Protein AF-A0A5K0YQP0-F1 (afdb_monomer_lite)

Organism: NCBI:txid210225

Foldseek 3Di:
DPDQWDWDQDPVRDIDIDGPVVCVVCVVVVCVVVVNPDPDDPVVVDDDDDCPPDDDDPPPDDDDPPPDDDPPDDDPDDD

Secondary structure (DSSP, 8-state):
--SSEEEEE-TTS-EEEEEHHHHHHHHHHHHHHTT-S-SS-SGGGSPPP-TTS-S------------------------

InterPro domains:
  IPR041517 Protease Do-like, PDZ domain [PF17815] (1-43)
  IPR046449 Protease Do-like, PDZ domain superfamily [G3DSA:3.20.190.20] (1-50)

pLDDT: mean 78.24, std 21.75, range [41.78, 97.81]

Radius of gyration: 19.1 Å; chains: 1; bounding box: 31×49×42 Å

Structure (mmCIF, N/CA/C/O backbone):
data_AF-A0A5K0YQP0-F1
#
_entry.id   AF-A0A5K0YQP0-F1
#
loop_
_atom_site.group_PDB
_atom_site.id
_atom_site.type_symbol
_atom_site.label_atom_id
_atom_site.label_alt_id
_atom_site.label_comp_id
_atom_site.label_asym_id
_atom_site.label_entity_id
_atom_site.label_seq_id
_atom_site.pdbx_PDB_ins_code
_atom_site.Cartn_x
_atom_site.Cartn_y
_atom_site.Cartn_z
_atom_site.occupancy
_atom_site.B_iso_or_equiv
_atom_site.auth_seq_id
_atom_site.auth_comp_id
_atom_site.auth_asym_id
_atom_site.auth_atom_id
_atom_site.pdbx_PDB_model_num
ATOM 1 N N . CYS A 1 1 ? 3.978 9.583 2.431 1.00 84.12 1 CYS A N 1
ATOM 2 C CA . CYS A 1 1 ? 2.742 9.886 3.185 1.00 84.12 1 CYS A CA 1
ATOM 3 C C . CYS A 1 1 ? 3.041 9.790 4.682 1.00 84.12 1 CYS A C 1
ATOM 5 O O . CYS A 1 1 ? 3.651 8.806 5.093 1.00 84.12 1 CYS A O 1
ATOM 7 N N . GLN A 1 2 ? 2.690 10.816 5.463 1.00 92.69 2 GLN A N 1
ATOM 8 C CA . GLN A 1 2 ? 2.879 10.843 6.926 1.00 92.69 2 GLN A CA 1
ATOM 9 C C . GLN A 1 2 ? 1.556 10.698 7.695 1.00 92.69 2 GLN A C 1
ATOM 11 O O . GLN A 1 2 ? 1.563 10.610 8.921 1.00 92.69 2 GLN A O 1
ATOM 16 N N . ASP A 1 3 ? 0.432 10.626 6.983 1.00 95.81 3 ASP A N 1
ATOM 17 C CA . ASP A 1 3 ? -0.895 10.538 7.577 1.00 95.81 3 ASP A CA 1
ATOM 18 C C . ASP A 1 3 ? -1.163 9.166 8.204 1.00 95.81 3 ASP A C 1
ATOM 20 O O . ASP A 1 3 ? -0.450 8.181 7.983 1.00 95.81 3 ASP A O 1
ATOM 24 N N . LYS A 1 4 ? -2.216 9.103 9.025 1.00 95.38 4 LYS A N 1
ATOM 25 C CA . LYS A 1 4 ? -2.631 7.860 9.687 1.00 95.38 4 LYS A CA 1
ATOM 26 C C . LYS A 1 4 ? -3.187 6.835 8.696 1.00 95.38 4 LYS A C 1
ATOM 28 O O . LYS A 1 4 ? -2.973 5.636 8.866 1.00 9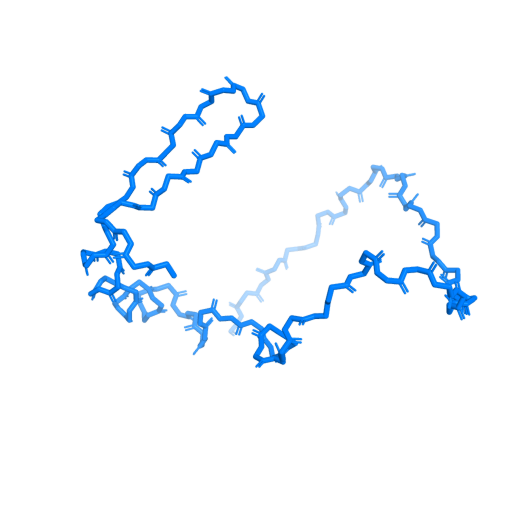5.38 4 LYS A O 1
ATOM 33 N N . TYR A 1 5 ? -3.898 7.309 7.680 1.00 96.81 5 TYR A N 1
ATOM 34 C CA . TYR A 1 5 ? -4.574 6.466 6.706 1.00 96.81 5 TYR A CA 1
ATOM 35 C C . TYR A 1 5 ? -4.090 6.775 5.294 1.00 96.81 5 TYR A C 1
ATOM 37 O O . TYR A 1 5 ? -3.840 7.928 4.953 1.00 96.81 5 TYR A O 1
ATOM 45 N N . LEU A 1 6 ? -3.992 5.728 4.485 1.00 95.44 6 LEU A N 1
ATOM 46 C CA . LEU A 1 6 ? -3.863 5.794 3.039 1.00 95.44 6 LEU A CA 1
ATOM 47 C C . LEU A 1 6 ? -5.277 5.677 2.469 1.00 95.44 6 LEU A C 1
ATOM 49 O O . LEU A 1 6 ? -5.961 4.685 2.725 1.00 95.44 6 LEU A O 1
ATOM 53 N N . VAL A 1 7 ? -5.726 6.705 1.755 1.00 96.44 7 VAL A N 1
ATOM 54 C CA . VAL A 1 7 ? -7.070 6.773 1.174 1.00 96.44 7 VAL A CA 1
ATOM 55 C C . VAL A 1 7 ? -6.930 6.741 -0.340 1.00 96.44 7 VAL A C 1
ATOM 57 O O . VAL A 1 7 ? -6.204 7.557 -0.904 1.00 96.44 7 VAL A O 1
ATOM 60 N N . PHE A 1 8 ? -7.608 5.791 -0.975 1.00 95.38 8 PHE A N 1
ATOM 61 C CA . PHE A 1 8 ? -7.617 5.614 -2.422 1.00 95.38 8 PHE A CA 1
ATOM 62 C C . PHE A 1 8 ? -9.047 5.766 -2.941 1.00 95.38 8 PHE A C 1
ATOM 64 O O . PHE A 1 8 ? -9.953 5.076 -2.466 1.00 95.38 8 PHE A O 1
ATOM 71 N N . GLU A 1 9 ? -9.230 6.662 -3.907 1.00 96.94 9 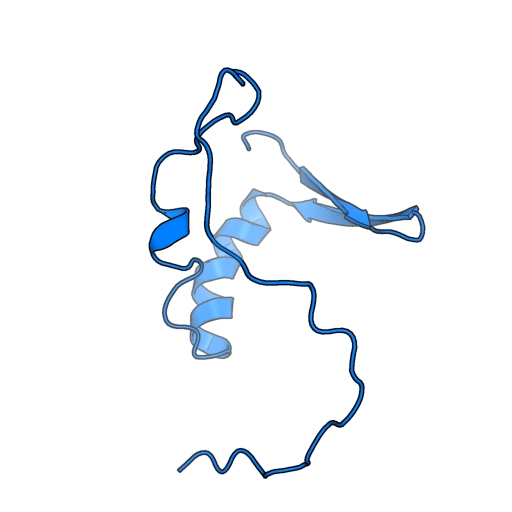GLU A N 1
ATOM 72 C CA . GLU A 1 9 ? -10.478 6.878 -4.643 1.00 96.94 9 GLU A CA 1
ATOM 73 C C . GLU A 1 9 ? -10.379 6.191 -6.012 1.00 96.94 9 GLU A C 1
ATOM 75 O O . GLU A 1 9 ? -9.403 6.387 -6.735 1.00 96.94 9 GLU A O 1
ATOM 80 N N . PHE A 1 10 ? -11.373 5.372 -6.356 1.00 95.56 10 PHE A N 1
ATOM 81 C CA . PHE A 1 10 ? -11.456 4.649 -7.631 1.00 95.56 10 PHE A CA 1
ATOM 82 C C . PHE A 1 10 ? -12.611 5.178 -8.499 1.00 95.56 10 PHE A C 1
ATOM 84 O O . PHE A 1 10 ? -13.475 5.907 -8.012 1.00 95.56 10 PHE A O 1
ATOM 91 N N . GLU A 1 11 ? -12.645 4.779 -9.776 1.00 91.56 11 GLU A N 1
ATOM 92 C CA . GLU A 1 11 ? -13.537 5.316 -10.825 1.00 91.56 11 GLU A CA 1
ATOM 93 C C . GLU A 1 11 ? -15.036 5.334 -10.451 1.00 91.56 11 GLU A C 1
ATOM 95 O O . GLU A 1 11 ? -15.748 6.267 -10.816 1.00 91.56 11 GLU A O 1
ATOM 100 N N . ASP A 1 12 ? -15.505 4.382 -9.637 1.00 93.50 12 ASP A N 1
ATOM 101 C CA . ASP A 1 12 ? -16.907 4.283 -9.192 1.00 93.50 12 ASP A CA 1
ATOM 102 C C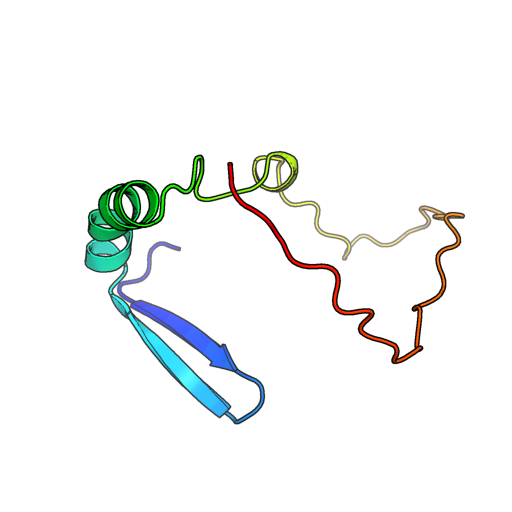 . ASP A 1 12 ? -17.214 5.032 -7.879 1.00 93.50 12 ASP A C 1
ATOM 104 O O . ASP A 1 12 ? -18.202 4.741 -7.199 1.00 93.50 12 ASP A O 1
ATOM 108 N N . ASN A 1 13 ? -16.368 5.981 -7.470 1.00 89.88 13 ASN A N 1
ATOM 109 C CA . ASN A 1 13 ? -16.382 6.574 -6.121 1.00 89.88 13 ASN A CA 1
ATOM 110 C C . ASN A 1 13 ? -16.234 5.518 -5.011 1.00 89.88 13 ASN A C 1
ATOM 112 O O . ASN A 1 13 ? -16.658 5.718 -3.868 1.00 89.88 13 ASN A O 1
ATOM 116 N N . PHE A 1 14 ? -15.644 4.370 -5.344 1.00 94.94 14 PHE A N 1
ATOM 117 C CA . PHE A 1 14 ? -15.272 3.375 -4.357 1.00 94.94 14 PHE A CA 1
ATOM 118 C C . PHE A 1 14 ? -14.057 3.886 -3.583 1.00 94.94 14 PHE A C 1
ATOM 120 O O . PHE A 1 14 ? -13.077 4.334 -4.177 1.00 94.94 14 PHE A O 1
ATOM 127 N N . LEU A 1 15 ? -14.135 3.823 -2.255 1.00 96.44 15 LEU A N 1
ATOM 128 C CA . LEU A 1 15 ? -13.105 4.331 -1.358 1.00 96.44 15 LEU A CA 1
ATOM 129 C C . LEU A 1 15 ? -12.453 3.163 -0.613 1.00 96.44 15 LEU A C 1
ATOM 131 O O . LEU A 1 15 ? -13.117 2.480 0.170 1.00 96.44 15 LEU A O 1
ATOM 135 N N . ALA A 1 16 ? -11.151 2.962 -0.808 1.00 96.50 16 ALA A N 1
ATOM 136 C CA . ALA A 1 16 ? -10.368 2.036 0.006 1.00 96.50 16 ALA A CA 1
ATOM 137 C C . ALA A 1 16 ? -9.542 2.814 1.034 1.00 96.50 16 ALA A C 1
ATOM 139 O O . ALA A 1 16 ? -8.760 3.696 0.680 1.00 96.50 16 ALA A O 1
ATOM 140 N N . VAL A 1 17 ? -9.702 2.472 2.314 1.00 96.62 17 VAL A N 1
ATOM 141 C CA . VAL A 1 17 ? -8.971 3.099 3.422 1.00 96.62 17 VAL A CA 1
ATOM 142 C C . VAL A 1 17 ? -8.100 2.054 4.097 1.00 96.62 17 VAL A C 1
ATOM 144 O O . VAL A 1 17 ? -8.604 1.066 4.631 1.00 96.62 17 VAL A O 1
ATOM 147 N N . LEU A 1 18 ? -6.792 2.287 4.090 1.00 97.50 18 LEU A N 1
ATOM 148 C CA . LEU A 1 18 ? -5.808 1.437 4.747 1.00 97.50 18 LEU A CA 1
ATOM 149 C C . LEU A 1 18 ? -5.129 2.214 5.870 1.00 97.50 18 LEU A C 1
ATOM 151 O O . LEU A 1 18 ? -4.835 3.397 5.739 1.00 97.50 18 LEU A O 1
ATOM 155 N N . GLU A 1 19 ? -4.847 1.555 6.987 1.00 97.50 19 GLU A N 1
ATOM 156 C CA . GLU A 1 19 ? -4.010 2.138 8.032 1.00 97.50 19 GLU A CA 1
ATOM 157 C C . GLU A 1 19 ? -2.531 2.057 7.621 1.00 97.50 19 GLU A C 1
ATOM 159 O O . GLU A 1 19 ? -2.039 0.983 7.266 1.00 97.50 19 GLU A O 1
ATOM 164 N N . ARG A 1 20 ? -1.812 3.186 7.667 1.00 96.25 20 ARG A N 1
ATOM 165 C CA . ARG A 1 20 ? -0.438 3.292 7.147 1.00 96.25 20 ARG A CA 1
ATOM 166 C C . ARG A 1 20 ? 0.526 2.323 7.834 1.00 96.25 20 ARG A C 1
ATOM 168 O O . ARG A 1 20 ? 1.339 1.691 7.163 1.00 96.25 20 ARG A O 1
ATOM 175 N N . GLU A 1 21 ? 0.481 2.228 9.162 1.00 96.25 21 GLU A N 1
ATOM 176 C CA . GLU A 1 21 ? 1.454 1.423 9.914 1.00 96.25 21 GLU A CA 1
ATOM 177 C C . GLU A 1 21 ? 1.217 -0.072 9.725 1.00 96.25 21 GLU A C 1
ATOM 179 O O . GLU A 1 21 ? 2.170 -0.806 9.454 1.00 96.25 21 GLU A O 1
ATOM 184 N N . ALA A 1 22 ? -0.044 -0.511 9.754 1.00 96.56 22 ALA A N 1
ATOM 185 C CA . ALA A 1 22 ? -0.402 -1.886 9.427 1.00 96.56 22 ALA A CA 1
ATOM 186 C C . ALA A 1 22 ? -0.023 -2.266 7.986 1.00 96.56 22 ALA A C 1
ATOM 188 O O . ALA A 1 22 ? 0.534 -3.344 7.774 1.00 96.56 22 ALA A O 1
ATOM 189 N N . ALA A 1 23 ? -0.265 -1.389 7.004 1.00 96.25 23 ALA A N 1
ATOM 190 C CA . ALA A 1 23 ? 0.109 -1.638 5.611 1.00 96.25 23 ALA A CA 1
ATOM 191 C C . ALA A 1 23 ? 1.630 -1.814 5.453 1.00 96.25 23 ALA A C 1
ATOM 193 O O . ALA A 1 23 ? 2.086 -2.787 4.850 1.00 96.25 23 ALA A O 1
ATOM 194 N N . ASN A 1 24 ? 2.420 -0.933 6.073 1.00 95.81 24 ASN A N 1
ATOM 195 C CA . ASN A 1 24 ? 3.880 -1.031 6.059 1.00 95.81 24 ASN A CA 1
ATOM 196 C C . ASN A 1 24 ? 4.382 -2.312 6.741 1.00 95.81 24 ASN A C 1
ATOM 198 O O . ASN A 1 24 ? 5.271 -2.981 6.217 1.00 95.81 24 ASN A O 1
ATOM 202 N N . ALA A 1 25 ? 3.806 -2.676 7.891 1.00 96.81 25 ALA A N 1
ATOM 203 C CA . ALA A 1 25 ? 4.178 -3.891 8.612 1.00 96.81 25 ALA A CA 1
ATOM 204 C C . ALA A 1 25 ? 3.832 -5.170 7.828 1.00 96.81 25 ALA A C 1
ATOM 206 O O . ALA A 1 25 ? 4.554 -6.165 7.913 1.00 96.81 25 ALA A O 1
ATOM 207 N N . ALA A 1 26 ? 2.748 -5.148 7.048 1.00 96.94 26 ALA A N 1
ATOM 208 C CA . ALA A 1 26 ? 2.309 -6.283 6.244 1.00 96.94 26 ALA A CA 1
ATOM 209 C C . ALA A 1 26 ? 3.086 -6.440 4.924 1.00 96.94 26 ALA A C 1
ATOM 211 O O . ALA A 1 26 ? 3.192 -7.568 4.440 1.00 96.94 26 ALA A O 1
ATOM 212 N N . SER A 1 27 ? 3.650 -5.359 4.365 1.00 94.75 27 SER A N 1
ATOM 213 C CA . SER A 1 27 ? 4.276 -5.339 3.028 1.00 94.75 27 SER A CA 1
ATOM 214 C C . SER A 1 27 ? 5.279 -6.479 2.815 1.00 94.75 27 SER A C 1
ATOM 216 O O . SER A 1 27 ? 5.099 -7.307 1.924 1.00 94.75 27 SER A O 1
ATOM 218 N N . ALA A 1 28 ? 6.275 -6.623 3.697 1.00 94.75 28 ALA A N 1
ATOM 219 C CA . ALA A 1 28 ? 7.305 -7.657 3.551 1.00 94.75 28 ALA A CA 1
ATOM 220 C C . ALA A 1 28 ? 6.732 -9.087 3.552 1.00 94.75 28 ALA A C 1
ATOM 222 O O . ALA A 1 28 ? 7.207 -9.955 2.817 1.00 94.75 28 ALA A O 1
ATOM 223 N N . LYS A 1 29 ? 5.699 -9.338 4.368 1.00 97.06 29 LYS A N 1
ATOM 224 C CA . LYS A 1 29 ? 5.015 -10.635 4.408 1.00 97.06 29 LYS A CA 1
ATOM 225 C C . LYS A 1 29 ? 4.226 -10.874 3.124 1.00 97.06 29 LYS A C 1
ATOM 227 O O . LYS A 1 29 ? 4.306 -11.966 2.580 1.00 97.06 29 LYS A O 1
ATOM 232 N N . ILE A 1 30 ? 3.516 -9.863 2.624 1.00 97.50 30 ILE A N 1
ATOM 233 C CA . ILE A 1 30 ? 2.765 -9.944 1.366 1.00 97.50 30 ILE A CA 1
ATOM 234 C C . ILE A 1 30 ? 3.717 -10.266 0.209 1.00 97.50 30 ILE A C 1
ATOM 236 O O . ILE A 1 30 ? 3.500 -11.244 -0.496 1.00 97.50 30 ILE A O 1
ATOM 240 N N . LEU A 1 31 ? 4.815 -9.523 0.054 1.00 96.62 31 LEU A N 1
ATOM 241 C CA . LEU A 1 31 ? 5.779 -9.776 -1.023 1.00 96.62 31 LEU A CA 1
ATOM 242 C C . LEU A 1 31 ? 6.320 -11.207 -0.975 1.00 96.62 31 LEU A C 1
ATOM 244 O O . LEU A 1 31 ? 6.347 -11.896 -1.990 1.00 96.62 31 LEU A O 1
ATOM 248 N N . LYS A 1 32 ? 6.683 -11.684 0.221 1.00 96.88 32 LYS A N 1
ATOM 249 C CA . LYS A 1 32 ? 7.178 -13.048 0.412 1.00 96.88 32 LYS A CA 1
ATOM 250 C C . LYS A 1 32 ? 6.124 -14.105 0.080 1.00 96.88 32 LYS A C 1
ATOM 252 O O . LYS A 1 32 ? 6.439 -15.065 -0.617 1.00 96.88 32 LYS A O 1
ATOM 257 N N . ASP A 1 33 ? 4.907 -13.942 0.588 1.00 97.81 33 ASP A N 1
ATOM 258 C CA . ASP A 1 33 ? 3.825 -14.918 0.429 1.00 97.81 33 ASP A CA 1
ATOM 259 C C . ASP A 1 33 ? 3.387 -15.044 -1.038 1.00 97.81 33 ASP A C 1
ATOM 261 O O . ASP A 1 33 ? 3.028 -16.134 -1.479 1.00 97.81 33 ASP A O 1
ATOM 265 N N . TYR A 1 34 ? 3.465 -13.950 -1.800 1.00 97.31 34 TYR A N 1
ATOM 266 C CA . TYR A 1 34 ? 3.126 -13.911 -3.224 1.00 97.31 34 TYR A CA 1
ATOM 267 C C . TYR A 1 34 ? 4.339 -14.066 -4.159 1.00 97.31 34 TYR A C 1
ATOM 269 O O . TYR A 1 34 ? 4.179 -14.005 -5.375 1.00 97.31 34 TYR A O 1
ATOM 277 N N . GLY A 1 35 ? 5.548 -14.275 -3.625 1.00 95.56 35 GLY A N 1
ATOM 278 C CA . GLY A 1 35 ? 6.764 -14.469 -4.426 1.00 95.56 35 GLY A CA 1
ATOM 279 C C . GLY A 1 35 ? 7.209 -13.234 -5.218 1.00 95.56 35 GLY A C 1
ATOM 280 O O . GLY A 1 35 ? 7.889 -13.366 -6.233 1.00 95.56 35 GLY A O 1
ATOM 281 N N . ILE A 1 36 ? 6.832 -12.036 -4.770 1.00 96.44 36 ILE A N 1
ATOM 282 C CA . ILE A 1 36 ? 7.158 -10.770 -5.427 1.00 96.44 36 ILE A CA 1
ATOM 283 C C . ILE A 1 36 ? 8.555 -10.315 -4.966 1.00 96.44 36 ILE A C 1
ATOM 285 O O . ILE A 1 36 ? 8.765 -10.133 -3.764 1.00 96.44 36 ILE A O 1
ATOM 289 N N . PRO A 1 37 ? 9.519 -10.089 -5.881 1.00 93.56 37 PRO A N 1
ATOM 290 C CA . PRO A 1 37 ? 10.889 -9.732 -5.502 1.00 93.56 37 PRO A CA 1
ATOM 291 C C . PRO A 1 37 ? 11.028 -8.356 -4.840 1.00 93.56 37 PRO A C 1
ATOM 293 O O . PRO A 1 37 ? 11.863 -8.174 -3.956 1.00 93.56 37 PRO A O 1
ATOM 296 N N . CYS A 1 38 ? 10.242 -7.373 -5.285 1.00 93.12 38 CYS A N 1
ATOM 297 C CA . CYS A 1 38 ? 10.293 -6.002 -4.791 1.00 93.12 38 CYS A CA 1
ATOM 298 C C . CYS A 1 38 ? 8.913 -5.343 -4.893 1.00 93.12 38 CYS A C 1
ATOM 300 O O . CYS A 1 38 ? 8.159 -5.626 -5.818 1.00 93.12 38 CYS A O 1
ATOM 302 N N . GLU A 1 39 ? 8.601 -4.437 -3.967 1.00 94.38 39 GLU A N 1
ATOM 303 C CA . GLU A 1 39 ? 7.353 -3.655 -3.971 1.00 94.38 39 GLU A CA 1
ATOM 304 C C . GLU A 1 39 ? 7.234 -2.674 -5.144 1.00 94.38 39 GLU A C 1
ATOM 306 O O . GLU A 1 39 ? 6.146 -2.169 -5.406 1.00 94.38 39 GLU A O 1
ATOM 311 N N . ARG A 1 40 ? 8.347 -2.371 -5.822 1.00 94.25 40 ARG A N 1
ATOM 312 C CA . ARG A 1 40 ? 8.422 -1.361 -6.877 1.00 94.25 40 ARG A CA 1
ATOM 313 C C . ARG A 1 40 ? 9.336 -1.805 -8.012 1.00 94.25 40 ARG A C 1
ATOM 315 O O . ARG A 1 40 ? 10.286 -2.559 -7.796 1.00 94.25 40 ARG A O 1
ATOM 322 N N . SER A 1 41 ? 9.055 -1.302 -9.206 1.00 93.56 41 SER A N 1
ATOM 323 C CA . SER A 1 41 ? 9.963 -1.375 -10.345 1.00 93.56 41 SER A CA 1
ATOM 324 C C . SER A 1 41 ? 11.126 -0.385 -10.183 1.00 93.56 41 SER A C 1
ATOM 326 O O . SER A 1 41 ? 11.101 0.500 -9.323 1.00 93.56 41 SER A O 1
ATOM 328 N N . VAL A 1 42 ? 12.189 -0.582 -10.967 1.00 92.94 42 VAL A N 1
ATOM 329 C CA . VAL A 1 42 ? 13.452 0.163 -10.820 1.00 92.94 42 VAL A CA 1
ATOM 330 C C . VAL A 1 42 ? 13.289 1.644 -1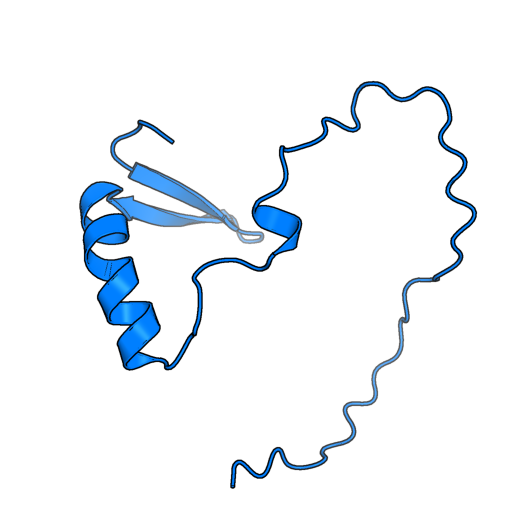1.168 1.00 92.94 42 VAL A C 1
ATOM 332 O O . VAL A 1 42 ? 13.866 2.488 -10.496 1.00 92.94 42 VAL A O 1
ATOM 335 N N . ASP A 1 43 ? 12.465 1.965 -12.157 1.00 91.62 43 ASP A N 1
ATOM 336 C CA . ASP A 1 43 ? 12.129 3.331 -12.571 1.00 91.62 43 ASP A CA 1
ATOM 337 C C . ASP A 1 43 ? 11.445 4.134 -11.451 1.00 91.62 43 ASP A C 1
ATOM 339 O O . ASP A 1 43 ? 11.723 5.314 -11.271 1.00 91.62 43 ASP A O 1
ATOM 343 N N . LEU A 1 44 ? 10.639 3.487 -10.602 1.00 92.38 44 LEU A N 1
ATOM 344 C CA . LEU A 1 44 ? 9.970 4.141 -9.468 1.00 92.38 44 LEU A CA 1
ATOM 345 C C . LEU A 1 44 ? 10.896 4.381 -8.258 1.00 92.38 44 LEU A C 1
ATOM 347 O O . LEU A 1 44 ? 10.455 4.894 -7.223 1.00 92.38 44 LEU A O 1
ATOM 351 N N . LEU A 1 45 ? 12.169 3.975 -8.336 1.00 90.94 45 LEU A N 1
ATOM 352 C CA . LEU A 1 45 ? 13.201 4.400 -7.383 1.00 90.94 45 LEU A CA 1
ATOM 353 C C . LEU A 1 45 ? 13.762 5.778 -7.728 1.00 90.94 45 LEU A C 1
ATOM 355 O O . LEU A 1 45 ? 14.343 6.428 -6.854 1.00 90.94 45 LEU A O 1
ATOM 359 N N . GLU A 1 46 ? 13.624 6.199 -8.981 1.00 91.88 46 GLU A N 1
ATOM 360 C CA . GLU A 1 46 ? 14.124 7.484 -9.430 1.00 91.88 46 GLU A CA 1
ATOM 361 C C . GLU A 1 46 ? 13.281 8.626 -8.836 1.00 91.88 46 GLU A C 1
ATOM 363 O O . GLU A 1 46 ? 12.107 8.445 -8.493 1.00 91.88 46 GLU A O 1
ATOM 368 N N . PRO A 1 47 ? 13.872 9.817 -8.645 1.00 91.44 47 PRO A N 1
ATOM 369 C CA . PRO A 1 47 ? 13.129 10.972 -8.169 1.00 91.44 47 PRO A CA 1
ATOM 370 C C . PRO A 1 47 ? 11.974 11.315 -9.112 1.00 91.44 47 PRO A C 1
ATOM 372 O O . PRO A 1 47 ? 12.141 11.348 -10.328 1.00 91.44 47 PRO A O 1
ATOM 375 N N . TYR A 1 48 ? 10.819 11.642 -8.536 1.00 88.69 48 TYR A N 1
ATOM 376 C CA . TYR A 1 48 ? 9.677 12.121 -9.306 1.00 88.69 48 TYR A CA 1
ATOM 377 C C . TYR A 1 48 ? 10.034 13.408 -10.062 1.00 88.69 48 TYR A C 1
ATOM 379 O O . TYR A 1 48 ? 10.520 14.371 -9.462 1.00 88.69 48 TYR A O 1
ATOM 387 N N . VAL A 1 49 ? 9.757 13.430 -11.365 1.00 89.62 49 VAL A N 1
ATOM 388 C CA . VAL A 1 49 ? 9.877 14.620 -12.209 1.00 89.62 49 VAL A CA 1
ATOM 389 C C . VAL A 1 49 ? 8.494 15.238 -12.350 1.00 89.62 49 VAL A C 1
ATOM 391 O O . VAL A 1 49 ? 7.563 14.584 -12.813 1.00 89.62 49 VAL A O 1
ATOM 394 N N . ASP A 1 50 ? 8.353 16.501 -11.954 1.00 83.56 50 ASP A N 1
ATOM 395 C CA . ASP A 1 50 ? 7.114 17.236 -12.176 1.00 83.56 50 ASP A CA 1
ATOM 396 C C . ASP A 1 50 ? 7.055 17.721 -13.630 1.00 83.56 50 ASP A C 1
ATOM 398 O O . ASP A 1 50 ? 7.795 18.616 -14.033 1.00 83.56 50 ASP A O 1
ATOM 402 N N . SER A 1 51 ? 6.183 17.117 -14.438 1.00 68.69 51 SER A N 1
ATOM 403 C CA . SER A 1 51 ? 5.971 17.504 -15.840 1.00 68.69 51 SER A CA 1
ATOM 404 C C . SER A 1 51 ? 5.196 18.822 -15.997 1.00 68.69 51 SER A C 1
ATOM 406 O O . SER A 1 51 ? 4.901 19.225 -17.121 1.00 68.69 51 SER A O 1
ATOM 408 N N . SER A 1 52 ? 4.850 19.498 -14.895 1.00 62.22 52 SER A N 1
ATOM 409 C CA . SER A 1 52 ? 4.149 20.785 -14.919 1.00 62.22 52 SER A CA 1
ATOM 410 C C . SER A 1 52 ? 5.008 21.959 -15.418 1.00 62.22 52 SER A C 1
ATOM 412 O O . SER A 1 52 ? 4.451 22.976 -15.832 1.00 62.22 52 SER A O 1
ATOM 414 N N . ASP A 1 53 ? 6.339 21.810 -15.479 1.00 51.28 53 ASP A N 1
ATOM 415 C CA . ASP A 1 53 ? 7.261 22.829 -16.009 1.00 51.28 53 ASP A CA 1
ATOM 416 C C . ASP A 1 53 ? 7.480 22.672 -17.527 1.00 51.28 53 ASP A C 1
ATOM 418 O O . ASP A 1 53 ? 8.594 22.641 -18.054 1.00 51.28 53 ASP A O 1
ATOM 422 N N . GLY A 1 54 ? 6.370 22.514 -18.249 1.00 52.25 54 GLY A N 1
ATOM 423 C CA . GLY A 1 54 ? 6.349 22.357 -19.695 1.00 52.25 54 GLY A CA 1
ATOM 424 C C . GLY A 1 54 ? 6.851 23.603 -20.422 1.00 52.25 54 GLY A C 1
ATOM 425 O O . GLY A 1 54 ? 6.086 24.532 -20.677 1.00 52.25 54 GLY A O 1
ATOM 426 N N . ARG A 1 55 ? 8.113 23.572 -20.853 1.00 48.16 55 ARG A N 1
ATOM 427 C CA . ARG A 1 55 ? 8.508 24.055 -22.181 1.00 48.16 55 ARG A CA 1
ATOM 428 C C . ARG A 1 55 ? 9.408 23.015 -22.843 1.00 48.16 55 ARG A C 1
ATOM 430 O O . ARG A 1 55 ? 10.570 22.871 -22.484 1.00 48.16 55 ARG A O 1
ATOM 437 N N . ASP A 1 56 ? 8.802 22.318 -23.798 1.00 49.34 56 ASP A N 1
ATOM 438 C CA . ASP A 1 56 ? 9.434 21.682 -24.952 1.00 49.34 56 ASP A CA 1
ATOM 439 C C . ASP A 1 56 ? 10.535 20.651 -24.649 1.00 49.34 56 ASP A C 1
ATOM 441 O O . ASP A 1 56 ? 11.718 20.876 -24.889 1.00 49.34 56 ASP A O 1
ATOM 445 N N . MET A 1 57 ? 10.130 19.453 -24.220 1.00 46.78 57 MET A N 1
ATOM 446 C CA . MET A 1 57 ? 10.795 18.250 -24.723 1.00 46.78 57 MET A CA 1
ATOM 447 C C . MET A 1 57 ? 9.847 17.571 -25.700 1.00 46.78 57 MET A C 1
ATOM 449 O O . MET A 1 57 ? 8.912 16.868 -25.324 1.00 46.78 57 MET A O 1
ATOM 453 N N . GLU A 1 58 ? 10.097 17.877 -26.966 1.00 44.16 58 GLU A N 1
ATOM 454 C CA . GLU A 1 58 ? 9.655 17.171 -28.158 1.00 44.16 58 GLU A CA 1
ATOM 455 C C . GLU A 1 58 ? 10.019 15.684 -27.997 1.00 44.16 58 GLU A C 1
ATOM 457 O O . GLU A 1 58 ? 11.096 15.232 -28.377 1.00 44.16 58 GLU A O 1
ATOM 462 N N . LEU A 1 59 ? 9.150 14.914 -27.337 1.00 45.47 59 LEU A N 1
ATOM 463 C CA . LEU A 1 59 ? 9.197 13.459 -27.382 1.00 45.47 59 LEU A CA 1
ATOM 464 C C . LEU A 1 59 ? 8.571 13.044 -28.713 1.00 45.47 59 LEU A C 1
ATOM 466 O O . LEU A 1 59 ? 7.417 12.624 -28.784 1.00 45.47 59 LEU A O 1
ATOM 470 N N . GLU A 1 60 ? 9.359 13.172 -29.780 1.00 45.44 60 GLU A N 1
ATOM 471 C 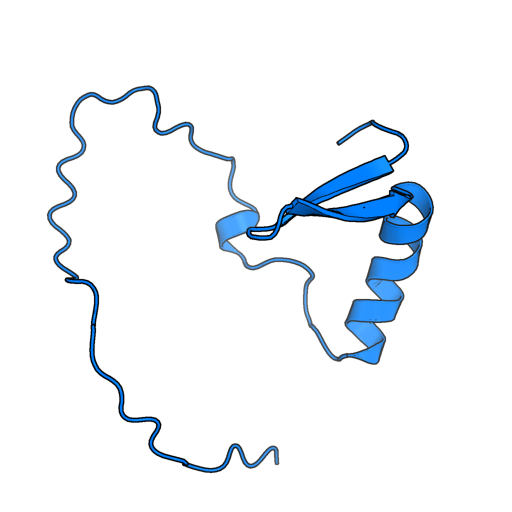CA . GLU A 1 60 ? 9.258 12.250 -30.907 1.00 45.44 60 GLU A CA 1
ATOM 472 C C . GLU A 1 60 ? 9.573 10.847 -30.372 1.00 45.44 60 GLU A C 1
ATOM 474 O O . GLU A 1 60 ? 10.709 10.380 -30.323 1.00 45.44 60 GLU A O 1
ATOM 479 N N . SER A 1 61 ? 8.549 10.186 -29.857 1.00 45.06 61 SER A N 1
ATOM 480 C CA . SER A 1 61 ? 8.524 8.745 -29.649 1.00 45.06 61 SER A CA 1
ATOM 481 C C . SER A 1 61 ? 7.093 8.327 -29.904 1.00 45.06 61 SER A C 1
ATOM 483 O O . SER A 1 61 ? 6.242 8.318 -29.018 1.00 45.06 61 SER A O 1
ATOM 485 N N . GLU A 1 62 ? 6.833 8.102 -31.185 1.00 50.72 62 GLU A N 1
ATOM 486 C CA . GLU A 1 62 ? 5.683 7.378 -31.684 1.00 50.72 62 GLU A CA 1
ATOM 487 C C . GLU A 1 62 ? 5.489 6.103 -30.852 1.00 50.72 62 GLU A C 1
ATOM 489 O O . GLU A 1 62 ? 6.282 5.175 -30.950 1.00 50.72 62 GLU A O 1
ATOM 494 N N . ASP A 1 63 ? 4.422 6.039 -30.061 1.00 42.12 63 ASP A N 1
ATOM 495 C CA . ASP A 1 63 ? 3.644 4.808 -30.001 1.00 42.12 63 ASP A CA 1
ATOM 496 C C . ASP A 1 63 ? 2.181 5.129 -29.689 1.00 42.12 63 ASP A C 1
ATOM 498 O O . ASP A 1 63 ? 1.770 5.537 -28.602 1.00 42.12 63 ASP A O 1
ATOM 502 N N . VAL A 1 64 ? 1.404 5.010 -30.757 1.00 52.38 64 VAL A N 1
ATOM 503 C CA . VAL A 1 64 ? -0.045 5.147 -30.848 1.00 52.38 64 VAL A CA 1
ATOM 504 C C . VAL A 1 64 ? -0.711 4.191 -29.846 1.00 52.38 64 VAL A C 1
ATOM 506 O O . VAL A 1 64 ? -0.239 3.065 -29.682 1.00 52.38 64 VAL A O 1
ATOM 509 N N . PRO A 1 65 ? -1.838 4.557 -29.201 1.00 45.56 65 PRO A N 1
ATOM 510 C CA . PRO A 1 65 ? -2.533 3.636 -28.314 1.00 45.56 65 PRO A CA 1
ATOM 511 C C . PRO A 1 65 ? -3.052 2.459 -29.143 1.00 45.56 65 PRO A C 1
ATOM 513 O O . PRO A 1 65 ? -3.939 2.622 -29.985 1.00 45.56 65 PRO A O 1
ATOM 516 N N . ALA A 1 66 ? -2.498 1.267 -28.916 1.00 41.78 66 ALA A N 1
ATOM 517 C CA . ALA A 1 66 ? -2.977 0.043 -29.539 1.00 41.78 66 ALA A CA 1
ATOM 518 C C . ALA A 1 66 ? -4.373 -0.296 -28.994 1.00 41.78 66 ALA A C 1
ATOM 520 O O . ALA A 1 66 ? -4.552 -1.043 -28.035 1.00 41.78 66 ALA A O 1
ATOM 521 N N . SER A 1 67 ? -5.387 0.282 -29.628 1.00 49.12 67 SER A N 1
ATOM 522 C CA . SER A 1 67 ? -6.754 -0.205 -29.593 1.00 49.12 67 SER A CA 1
ATOM 523 C C . SER A 1 67 ? -6.826 -1.416 -30.527 1.00 49.12 67 SER A C 1
ATOM 525 O O . SER A 1 67 ? -6.965 -1.245 -31.734 1.00 49.12 67 SER A O 1
ATOM 527 N N . ASN A 1 68 ? -6.674 -2.636 -30.003 1.00 43.22 68 ASN A N 1
ATOM 528 C CA . ASN A 1 68 ? -7.242 -3.838 -30.619 1.00 43.22 68 ASN A CA 1
ATOM 529 C C . ASN A 1 68 ? -7.283 -5.023 -29.639 1.00 43.22 68 ASN A C 1
ATOM 531 O O . ASN A 1 68 ? -6.282 -5.463 -29.083 1.00 43.22 68 ASN A O 1
ATOM 535 N N . MET A 1 69 ? -8.494 -5.531 -29.497 1.00 56.53 69 MET A N 1
ATOM 536 C CA . MET A 1 69 ? -8.952 -6.736 -28.839 1.00 56.53 69 MET A CA 1
ATOM 537 C C . MET A 1 69 ? -8.529 -7.983 -29.636 1.00 56.53 69 MET A C 1
ATOM 539 O O . MET A 1 69 ? -9.160 -8.302 -30.631 1.00 56.53 69 MET A O 1
ATOM 543 N N . GLU A 1 70 ? -7.526 -8.735 -29.180 1.00 45.91 70 GLU A N 1
ATOM 544 C CA . GLU A 1 70 ? -7.444 -10.182 -29.444 1.00 45.91 70 GLU A CA 1
ATOM 545 C C . GLU A 1 70 ? -6.527 -10.843 -28.408 1.00 45.91 70 GLU A C 1
ATOM 547 O O . GLU A 1 70 ? -5.306 -10.892 -28.539 1.00 45.91 70 GLU A O 1
ATOM 552 N N . ILE A 1 71 ? -7.128 -11.309 -27.310 1.00 51.97 71 ILE A N 1
ATOM 553 C CA . ILE A 1 71 ? -6.420 -12.074 -26.288 1.00 51.97 71 ILE A CA 1
ATOM 554 C C . ILE A 1 71 ? -6.171 -13.484 -26.843 1.00 51.97 71 ILE A C 1
ATOM 556 O O . ILE A 1 71 ? -7.002 -14.385 -26.751 1.00 51.97 71 ILE A O 1
ATOM 560 N N . GLY A 1 72 ? -5.033 -13.655 -27.513 1.00 46.06 72 GLY A N 1
ATOM 561 C CA . GLY A 1 72 ? -4.501 -14.968 -27.848 1.00 46.06 72 GLY A CA 1
ATOM 562 C C . GLY A 1 72 ? -4.146 -15.682 -26.550 1.00 46.06 72 GLY A C 1
ATOM 563 O O . GLY A 1 72 ? -3.191 -15.310 -25.873 1.00 46.06 72 GLY A O 1
ATOM 564 N N . PHE A 1 73 ? -4.954 -16.667 -26.165 1.00 54.75 73 PHE A N 1
ATOM 565 C CA . PHE A 1 73 ? -4.660 -17.540 -25.038 1.00 54.75 73 PHE A CA 1
ATOM 566 C C . PHE A 1 73 ? -3.455 -18.411 -25.405 1.00 54.75 73 PHE A C 1
ATOM 568 O O . PHE A 1 73 ? -3.620 -19.434 -26.067 1.00 54.75 73 PHE A O 1
ATOM 575 N N . ASP A 1 74 ? -2.259 -18.006 -24.982 1.00 50.41 74 ASP A N 1
ATOM 576 C CA . ASP A 1 74 ? -1.125 -18.917 -24.867 1.00 50.41 74 ASP A CA 1
ATOM 577 C C . ASP A 1 74 ? -0.764 -19.068 -23.388 1.00 50.41 74 ASP A C 1
ATOM 579 O O . ASP A 1 74 ? -0.564 -18.096 -22.654 1.00 50.41 74 ASP A O 1
ATOM 583 N N . GLY A 1 75 ? -0.834 -20.312 -22.921 1.00 53.34 75 GLY A N 1
ATOM 584 C CA . GLY A 1 75 ? -0.800 -20.664 -21.511 1.00 53.34 75 GLY A CA 1
ATOM 585 C C . GLY A 1 75 ? 0.553 -20.352 -20.889 1.00 53.34 75 GLY A C 1
ATOM 586 O O . GLY A 1 75 ? 1.572 -20.911 -21.286 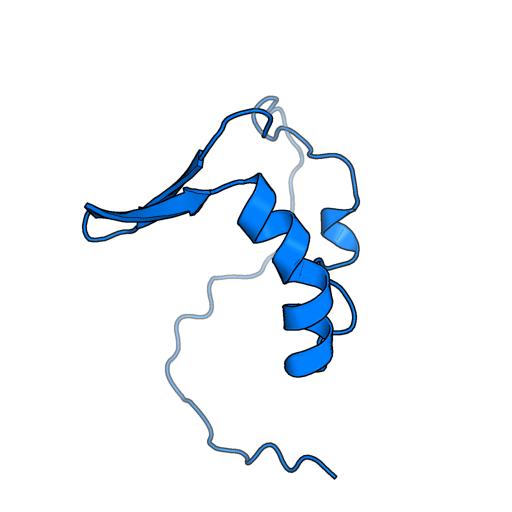1.00 53.34 75 GLY A O 1
ATOM 587 N N . LEU A 1 76 ? 0.553 -19.515 -19.851 1.00 65.38 76 LEU A N 1
ATOM 588 C CA . LEU A 1 76 ? 1.709 -19.328 -18.978 1.00 65.38 76 LEU A CA 1
ATOM 589 C C . LEU A 1 76 ? 1.960 -20.625 -18.194 1.00 65.38 76 LEU A C 1
ATOM 591 O O . LEU A 1 76 ? 1.403 -20.850 -17.118 1.00 65.38 76 LEU A O 1
ATOM 595 N N . VAL A 1 77 ? 2.787 -21.500 -18.764 1.00 53.91 77 VAL A N 1
ATOM 596 C CA . VAL A 1 77 ? 3.385 -22.637 -18.066 1.00 53.91 77 VAL A CA 1
ATOM 597 C C . VAL A 1 77 ? 4.492 -22.091 -17.172 1.00 53.91 77 VAL A C 1
ATOM 599 O O . VAL A 1 77 ? 5.542 -21.670 -17.648 1.00 53.91 77 VAL A O 1
ATOM 602 N N . TRP A 1 78 ? 4.254 -22.112 -15.865 1.00 53.97 78 TRP A N 1
ATOM 603 C CA . TRP A 1 78 ? 5.305 -21.936 -14.871 1.00 53.97 78 TRP A CA 1
ATOM 604 C C . TRP A 1 78 ? 5.965 -23.300 -14.650 1.00 53.97 78 TRP A C 1
ATOM 606 O O . TRP A 1 78 ? 5.377 -24.173 -14.009 1.00 53.97 78 TRP A O 1
ATOM 616 N N . THR A 1 79 ? 7.140 -23.509 -15.243 1.00 44.12 79 THR A N 1
ATOM 617 C CA . THR A 1 79 ? 8.078 -24.568 -14.826 1.00 44.12 79 THR A CA 1
ATOM 618 C C . THR A 1 79 ? 8.989 -24.072 -13.725 1.00 44.12 79 THR A C 1
ATOM 620 O O . THR A 1 79 ? 9.490 -22.935 -13.881 1.00 44.12 79 THR A O 1
#

Sequence (79 aa):
CQDKYLVFEFEDNFLAVLEREAANAASAKILKDYGIPCERSVDLLEPYVDSSDGRDMELESEDVPASNMEIGFDGLVWT